Protein AF-A0A2V7QS18-F1 (afdb_monomer_lite)

Structure (mmCIF, N/CA/C/O backbone):
data_AF-A0A2V7QS18-F1
#
_entry.id   AF-A0A2V7QS18-F1
#
loop_
_atom_site.group_PDB
_atom_site.id
_atom_site.type_symbol
_atom_site.label_atom_id
_atom_site.label_alt_id
_atom_site.label_comp_id
_atom_site.label_asym_id
_atom_site.label_entity_id
_atom_site.label_seq_id
_atom_site.pdbx_PDB_ins_code
_atom_site.Cartn_x
_atom_site.Cartn_y
_atom_site.Cartn_z
_atom_site.occupancy
_atom_site.B_iso_or_equiv
_atom_site.auth_seq_id
_atom_site.auth_comp_id
_atom_site.auth_asym_id
_atom_site.auth_atom_id
_atom_site.pdbx_PDB_model_num
ATOM 1 N N . MET A 1 1 ? -3.593 -6.979 11.032 1.00 64.75 1 MET A N 1
ATOM 2 C CA . MET A 1 1 ? -3.167 -5.743 11.722 1.00 64.75 1 MET A CA 1
ATOM 3 C C . MET A 1 1 ? -2.143 -5.124 1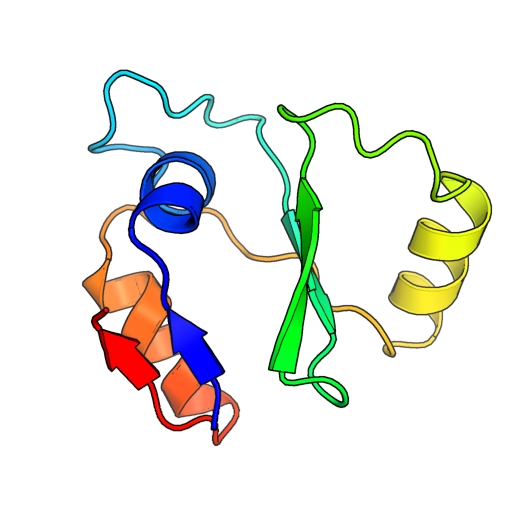0.805 1.00 64.75 1 MET A C 1
ATOM 5 O O . MET A 1 1 ? -1.267 -5.862 10.383 1.00 64.75 1 MET A O 1
ATOM 9 N N . PHE A 1 2 ? -2.344 -3.885 10.376 1.00 67.25 2 PHE A N 1
ATOM 10 C CA . PHE A 1 2 ? -1.446 -3.188 9.465 1.00 67.25 2 PHE A CA 1
ATOM 11 C C . PHE A 1 2 ? -0.665 -2.155 10.274 1.00 67.25 2 PHE A C 1
ATOM 13 O O . PHE A 1 2 ? -1.251 -1.305 10.947 1.00 67.25 2 PHE A O 1
ATOM 20 N N . LEU A 1 3 ? 0.654 -2.272 10.232 1.00 62.97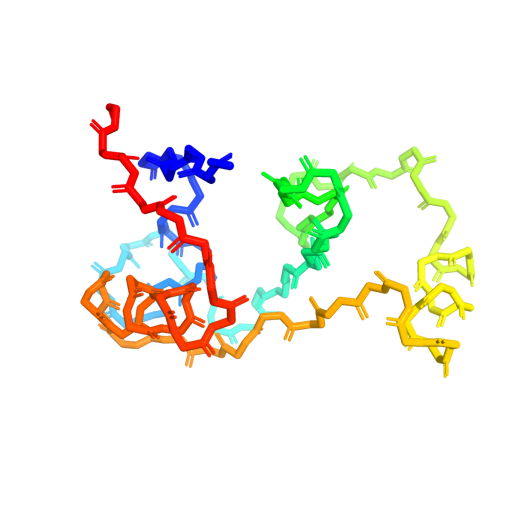 3 LEU A N 1
ATOM 21 C CA . LEU A 1 3 ? 1.556 -1.379 10.936 1.00 62.97 3 LEU A CA 1
ATOM 22 C C . LEU A 1 3 ? 1.959 -0.262 9.978 1.00 62.97 3 LEU A C 1
ATOM 24 O O . LEU A 1 3 ? 2.677 -0.489 9.004 1.00 62.97 3 LEU A O 1
ATOM 28 N N . TRP A 1 4 ? 1.442 0.935 10.234 1.00 70.12 4 TRP A N 1
ATOM 29 C CA . TRP A 1 4 ? 1.749 2.110 9.439 1.00 70.12 4 TRP A CA 1
ATOM 30 C C . TRP A 1 4 ? 3.041 2.734 9.956 1.00 70.12 4 TRP A C 1
ATOM 32 O O . TRP A 1 4 ? 3.077 3.291 11.053 1.00 70.12 4 TRP A O 1
ATOM 42 N N . HIS A 1 5 ? 4.105 2.607 9.164 1.00 66.31 5 HIS A N 1
ATOM 43 C CA . HIS A 1 5 ? 5.403 3.185 9.488 1.00 66.31 5 HIS A CA 1
ATOM 44 C C . HIS A 1 5 ? 5.526 4.608 8.915 1.00 66.31 5 HIS A C 1
ATOM 46 O O . HIS A 1 5 ? 5.190 4.815 7.743 1.00 66.31 5 HIS A O 1
ATOM 52 N N . PRO A 1 6 ? 6.067 5.573 9.677 1.00 62.25 6 PRO A N 1
ATOM 53 C CA . PRO A 1 6 ? 6.334 6.929 9.208 1.00 62.25 6 PRO A CA 1
ATOM 54 C C . PRO A 1 6 ? 7.204 6.968 7.956 1.00 62.25 6 PRO A C 1
ATOM 56 O O . PRO A 1 6 ? 7.028 7.859 7.137 1.00 62.25 6 PRO A O 1
ATOM 59 N N . ASP A 1 7 ? 8.086 5.986 7.758 1.00 65.50 7 ASP A N 1
ATOM 60 C CA . ASP A 1 7 ? 8.901 5.919 6.541 1.00 65.50 7 ASP A CA 1
ATOM 61 C C . ASP A 1 7 ? 8.053 5.682 5.286 1.00 65.50 7 ASP A C 1
ATOM 63 O O . ASP A 1 7 ? 8.414 6.194 4.237 1.00 65.50 7 ASP A O 1
ATOM 67 N N . TYR A 1 8 ? 6.892 5.018 5.385 1.00 64.81 8 TYR A N 1
ATOM 68 C CA . TYR A 1 8 ? 5.943 4.849 4.275 1.00 64.81 8 TYR A CA 1
ATOM 69 C C . TYR A 1 8 ? 5.112 6.112 3.995 1.00 64.81 8 TYR A C 1
ATOM 71 O O . TYR A 1 8 ? 4.595 6.303 2.888 1.00 64.81 8 TYR A O 1
ATOM 79 N N . ALA A 1 9 ? 4.973 6.993 4.990 1.00 65.00 9 ALA A N 1
ATOM 80 C CA . ALA A 1 9 ? 4.094 8.155 4.925 1.00 65.00 9 ALA A CA 1
ATOM 81 C C . ALA A 1 9 ? 4.477 9.174 3.839 1.00 65.00 9 ALA A C 1
ATOM 83 O O . ALA A 1 9 ? 3.581 9.609 3.112 1.00 65.00 9 ALA A O 1
ATOM 84 N N . PRO A 1 10 ? 5.763 9.520 3.631 1.00 61.28 10 PRO A N 1
ATOM 85 C CA . PRO A 1 10 ? 6.185 10.407 2.559 1.00 61.28 10 PRO A CA 1
ATOM 86 C C . PRO A 1 10 ? 5.752 9.981 1.158 1.00 61.28 10 PRO A C 1
ATOM 88 O O . PRO A 1 10 ? 5.586 10.839 0.306 1.00 61.28 10 PRO A O 1
ATOM 91 N N . TRP A 1 11 ? 5.586 8.687 0.892 1.00 65.00 11 TRP A N 1
ATOM 92 C CA . TRP A 1 11 ? 5.414 8.181 -0.478 1.00 65.00 11 TRP A CA 1
ATOM 93 C C . TRP A 1 11 ? 3.946 8.131 -0.873 1.00 65.00 11 TRP A C 1
ATOM 95 O O . TRP A 1 11 ? 3.590 8.264 -2.037 1.00 65.00 11 TRP A O 1
ATOM 105 N N . ILE A 1 12 ? 3.087 7.946 0.124 1.00 69.62 12 ILE A N 1
ATOM 106 C CA . ILE A 1 12 ? 1.643 7.878 -0.063 1.00 69.62 12 ILE A CA 1
ATOM 107 C C . ILE A 1 12 ? 1.034 9.268 0.135 1.00 69.62 12 ILE A C 1
ATOM 109 O O . ILE A 1 12 ? 0.056 9.611 -0.527 1.00 69.62 12 ILE A O 1
ATOM 113 N N . VAL A 1 13 ? 1.636 10.101 0.993 1.00 69.69 13 VAL A N 1
ATOM 114 C CA . VAL A 1 13 ? 1.197 11.473 1.265 1.00 69.69 13 VAL A CA 1
ATOM 115 C C . VAL A 1 13 ? 1.918 12.458 0.338 1.00 69.69 13 VAL A C 1
ATOM 117 O O . VAL A 1 13 ? 2.856 13.161 0.725 1.00 69.69 13 VAL A O 1
ATOM 120 N N . ALA A 1 14 ? 1.425 12.544 -0.897 1.00 65.88 14 ALA A N 1
ATOM 121 C CA . ALA A 1 14 ? 2.027 13.283 -2.006 1.00 65.88 14 ALA A CA 1
ATOM 122 C C . ALA A 1 14 ? 2.202 14.795 -1.755 1.00 65.88 14 ALA A C 1
ATOM 124 O O . ALA A 1 14 ? 3.094 15.425 -2.318 1.00 65.88 14 ALA A O 1
ATOM 125 N N . ARG A 1 15 ? 1.330 15.410 -0.943 1.00 62.75 15 ARG A N 1
ATOM 126 C CA . ARG A 1 15 ? 1.218 16.881 -0.859 1.00 62.75 15 ARG A CA 1
ATOM 127 C C . ARG A 1 15 ? 1.920 17.514 0.343 1.00 62.75 15 ARG A C 1
ATOM 129 O O . ARG A 1 15 ? 2.188 18.715 0.318 1.00 62.75 15 ARG A O 1
ATOM 136 N N . ARG A 1 16 ? 2.188 16.748 1.407 1.00 61.62 16 ARG A N 1
ATOM 137 C CA . ARG A 1 16 ? 2.737 17.283 2.670 1.00 61.62 16 ARG A CA 1
ATOM 138 C C . ARG A 1 16 ? 4.160 16.852 2.983 1.00 61.62 16 ARG A C 1
ATOM 140 O O . ARG A 1 16 ? 4.797 17.524 3.793 1.00 61.62 16 ARG A O 1
ATOM 147 N N . SER A 1 17 ? 4.678 15.799 2.356 1.00 63.12 17 SER A N 1
ATOM 148 C CA . SER A 1 17 ? 6.077 15.439 2.557 1.00 63.12 17 SER A CA 1
ATOM 149 C C . SER A 1 17 ? 6.969 16.144 1.545 1.00 63.12 17 SER A C 1
ATOM 151 O O . SER A 1 17 ? 6.742 16.100 0.340 1.00 63.12 17 SER A O 1
ATOM 153 N N . ARG A 1 18 ? 8.024 16.788 2.050 1.00 65.38 18 ARG A N 1
ATOM 154 C CA . ARG A 1 18 ? 9.062 17.442 1.237 1.00 65.38 18 ARG A CA 1
ATOM 155 C C . ARG A 1 18 ? 9.821 16.448 0.354 1.00 65.38 18 ARG A C 1
ATOM 157 O O . ARG A 1 18 ? 10.497 16.849 -0.588 1.00 65.38 18 ARG A O 1
ATOM 164 N N . GLU A 1 19 ? 9.708 15.174 0.693 1.00 65.56 19 GLU A N 1
ATOM 165 C CA . GLU A 1 19 ? 10.323 14.059 0.003 1.00 65.56 19 GLU A CA 1
ATOM 166 C C . GLU A 1 19 ? 9.333 13.245 -0.839 1.00 65.56 19 GLU A C 1
ATOM 168 O O . GLU A 1 19 ? 9.744 12.294 -1.500 1.00 65.56 19 GLU A O 1
ATOM 173 N N . ALA A 1 20 ? 8.046 13.609 -0.826 1.00 64.56 20 ALA A N 1
ATOM 174 C CA . ALA A 1 20 ? 7.056 12.981 -1.681 1.00 64.56 20 ALA A CA 1
ATOM 175 C C . ALA A 1 20 ? 7.270 13.392 -3.136 1.00 64.56 20 ALA A C 1
ATOM 177 O O . ALA A 1 20 ? 7.206 14.580 -3.470 1.00 64.56 20 ALA A O 1
ATOM 178 N N . ASN A 1 21 ? 7.447 12.420 -4.027 1.00 70.00 21 ASN A N 1
ATOM 179 C CA . ASN A 1 21 ? 7.219 12.646 -5.444 1.00 70.00 21 ASN A CA 1
ATOM 180 C C . ASN A 1 21 ? 5.772 12.231 -5.756 1.00 70.00 21 ASN A C 1
ATOM 182 O O . ASN A 1 21 ? 5.414 11.088 -5.507 1.00 70.00 21 ASN A O 1
ATOM 186 N N . PRO A 1 22 ? 4.920 13.098 -6.327 1.00 66.75 22 PRO A N 1
ATOM 187 C CA . PRO A 1 22 ? 3.545 12.730 -6.684 1.00 66.75 22 PRO A CA 1
ATOM 188 C C . PRO A 1 22 ? 3.457 11.638 -7.764 1.00 66.75 22 PRO A C 1
ATOM 190 O O . PRO A 1 22 ? 2.376 11.112 -8.013 1.00 66.75 22 PRO A O 1
ATOM 193 N N . ASN A 1 23 ? 4.573 11.313 -8.423 1.00 73.38 23 ASN A N 1
ATOM 194 C CA . ASN A 1 23 ? 4.676 10.170 -9.329 1.00 73.38 23 ASN A CA 1
ATOM 195 C C . ASN A 1 23 ? 5.107 8.883 -8.622 1.00 73.38 23 ASN A C 1
ATOM 197 O O . ASN A 1 23 ? 5.204 7.848 -9.287 1.00 73.38 23 ASN A O 1
ATOM 201 N N . ASP A 1 24 ? 5.405 8.946 -7.322 1.00 74.94 24 ASP A N 1
ATOM 202 C CA . ASP A 1 24 ? 5.725 7.751 -6.571 1.00 74.94 24 ASP A CA 1
ATOM 203 C C . ASP A 1 24 ? 4.503 6.845 -6.483 1.00 74.94 24 ASP A C 1
ATOM 205 O O . ASP A 1 24 ? 3.362 7.284 -6.333 1.00 74.94 24 ASP A O 1
ATOM 209 N N . ARG A 1 25 ? 4.764 5.551 -6.625 1.00 77.94 25 ARG A N 1
ATOM 210 C CA . ARG A 1 25 ? 3.756 4.499 -6.569 1.00 77.94 25 ARG A CA 1
ATOM 211 C C . ARG A 1 25 ? 4.172 3.497 -5.517 1.00 77.94 25 ARG A C 1
ATOM 213 O O . ARG A 1 25 ? 5.357 3.192 -5.387 1.00 77.94 25 ARG A O 1
ATOM 220 N N . ALA A 1 26 ? 3.189 2.963 -4.807 1.00 81.62 26 ALA A N 1
ATOM 221 C CA . ALA A 1 26 ? 3.382 1.906 -3.831 1.00 81.62 26 ALA A CA 1
ATOM 222 C C . ALA A 1 26 ? 2.342 0.808 -4.052 1.00 81.62 26 ALA A C 1
ATOM 224 O O . ALA A 1 26 ? 1.176 1.096 -4.336 1.00 81.62 26 ALA A O 1
ATOM 225 N N . PHE A 1 27 ? 2.765 -0.446 -3.912 1.00 85.31 27 PHE A N 1
ATOM 226 C CA . PHE A 1 27 ? 1.875 -1.600 -3.971 1.00 85.31 27 PHE A CA 1
ATOM 227 C C . PHE A 1 27 ? 1.772 -2.249 -2.602 1.00 85.31 27 PHE A C 1
ATOM 229 O O . PHE A 1 27 ? 2.769 -2.499 -1.927 1.00 85.31 27 PHE A O 1
ATOM 236 N N . PHE A 1 28 ? 0.537 -2.530 -2.218 1.00 84.69 28 PHE A N 1
ATOM 237 C CA . PHE A 1 28 ? 0.173 -3.090 -0.933 1.00 84.69 28 PHE A CA 1
ATOM 238 C C . PHE A 1 28 ? -0.351 -4.515 -1.108 1.00 84.69 28 PHE A C 1
ATOM 240 O O . PHE A 1 28 ? -1.229 -4.750 -1.944 1.00 84.69 28 PHE A O 1
ATOM 247 N N . ASP A 1 29 ? 0.156 -5.450 -0.304 1.00 86.75 29 ASP A N 1
ATOM 248 C CA . ASP A 1 29 ? -0.381 -6.806 -0.204 1.00 86.75 29 ASP A CA 1
ATOM 249 C C . ASP A 1 29 ? -1.393 -6.867 0.957 1.00 86.75 29 ASP A C 1
ATOM 251 O O . ASP A 1 29 ? -1.007 -6.804 2.127 1.00 86.75 29 ASP A O 1
ATOM 255 N N . PRO A 1 30 ? -2.702 -7.001 0.677 1.00 83.06 30 PRO A N 1
ATOM 256 C CA . PRO A 1 30 ? -3.731 -7.074 1.703 1.00 83.06 30 PRO A CA 1
ATOM 257 C C . PRO A 1 30 ? -3.735 -8.399 2.476 1.00 83.06 30 PRO A C 1
ATOM 259 O O . PRO A 1 30 ? -4.298 -8.446 3.570 1.00 83.06 30 PRO A O 1
ATOM 262 N N . LYS A 1 31 ? -3.148 -9.477 1.939 1.00 84.25 31 LYS A N 1
ATOM 263 C CA . LYS A 1 31 ? -3.019 -10.753 2.656 1.00 84.25 31 LYS A CA 1
ATOM 264 C C . LYS A 1 31 ? -1.898 -10.664 3.688 1.00 84.25 31 LYS A C 1
ATOM 266 O O . LYS A 1 31 ? -2.094 -11.095 4.822 1.00 84.25 31 LYS A O 1
ATOM 271 N N . ALA A 1 32 ? -0.755 -10.103 3.296 1.00 82.31 32 ALA A N 1
ATOM 272 C CA . ALA A 1 32 ? 0.397 -9.934 4.179 1.00 82.31 32 ALA A CA 1
ATOM 273 C C . ALA A 1 32 ? 0.232 -8.740 5.135 1.00 82.31 32 ALA A C 1
ATOM 275 O O . ALA A 1 32 ? 0.714 -8.769 6.264 1.00 82.31 32 ALA A O 1
ATOM 276 N N . GLY A 1 33 ? -0.524 -7.719 4.724 1.00 79.94 33 GLY A N 1
ATOM 277 C CA . GLY A 1 33 ? -0.683 -6.494 5.496 1.00 79.94 33 GLY A CA 1
ATOM 278 C C . GLY A 1 33 ? 0.585 -5.643 5.482 1.00 79.94 33 GLY A C 1
ATOM 279 O O . GLY A 1 33 ? 0.932 -5.069 6.510 1.00 79.94 33 GLY A O 1
ATOM 280 N N . GLU A 1 34 ? 1.257 -5.542 4.335 1.00 79.75 34 GLU A N 1
ATOM 281 C CA . GLU A 1 34 ? 2.481 -4.752 4.172 1.00 79.75 34 GLU A CA 1
ATOM 282 C C . GLU A 1 34 ? 2.591 -4.117 2.778 1.00 79.75 34 GLU A C 1
ATOM 284 O O . GLU A 1 34 ? 1.941 -4.542 1.817 1.00 79.75 34 GLU A O 1
ATOM 289 N N . ILE A 1 35 ? 3.410 -3.069 2.672 1.00 79.88 35 ILE A N 1
ATOM 290 C CA . ILE A 1 35 ? 3.790 -2.476 1.387 1.00 79.88 35 ILE A CA 1
ATOM 291 C C . ILE A 1 35 ? 4.942 -3.306 0.831 1.00 79.88 35 ILE A C 1
ATOM 293 O O . ILE A 1 35 ? 6.022 -3.336 1.410 1.00 79.88 35 ILE A O 1
ATOM 297 N N . VAL A 1 36 ? 4.707 -3.970 -0.296 1.00 80.19 36 VAL A N 1
ATOM 298 C CA . VAL A 1 36 ? 5.671 -4.907 -0.894 1.00 80.19 36 VAL A CA 1
ATOM 299 C C . VAL A 1 36 ? 6.595 -4.245 -1.914 1.00 80.19 36 VAL A C 1
ATOM 301 O O . VAL A 1 36 ? 7.606 -4.826 -2.293 1.00 80.19 36 VAL A O 1
ATOM 304 N N . TRP A 1 37 ? 6.258 -3.037 -2.377 1.00 81.56 37 TRP A N 1
ATOM 305 C CA . TRP A 1 37 ? 7.065 -2.299 -3.348 1.00 81.56 37 TRP A CA 1
ATOM 306 C C . TRP A 1 37 ? 6.778 -0.797 -3.319 1.00 81.56 37 TRP A C 1
ATOM 308 O O . TRP A 1 37 ? 5.624 -0.390 -3.155 1.00 81.56 37 TRP A O 1
ATOM 318 N N . SER A 1 38 ? 7.811 0.016 -3.565 1.00 77.06 38 SER A N 1
ATOM 319 C CA . SER A 1 38 ? 7.703 1.453 -3.836 1.00 77.06 38 SER A CA 1
ATOM 320 C C . SER A 1 38 ? 8.658 1.885 -4.959 1.00 77.06 38 SER A C 1
ATOM 322 O O . SER A 1 38 ? 9.725 1.300 -5.159 1.00 77.06 38 SER A O 1
ATOM 324 N N . SER A 1 39 ? 8.295 2.938 -5.690 1.00 73.31 39 SER A N 1
ATOM 325 C CA . SER A 1 39 ? 9.085 3.486 -6.806 1.00 73.31 39 SER A CA 1
ATOM 326 C C . SER A 1 39 ? 10.405 4.144 -6.396 1.00 73.31 39 SER A C 1
ATOM 328 O O . SER A 1 39 ? 11.274 4.326 -7.250 1.00 73.31 39 SER A O 1
ATOM 330 N N . ARG A 1 40 ? 10.563 4.527 -5.122 1.00 68.12 40 ARG A N 1
ATOM 331 C CA . ARG A 1 40 ? 11.690 5.342 -4.644 1.00 68.12 40 ARG A CA 1
ATOM 332 C C . ARG A 1 40 ? 12.841 4.516 -4.079 1.00 68.12 40 ARG A C 1
ATOM 334 O O . ARG A 1 40 ? 13.992 4.857 -4.339 1.00 68.12 40 ARG A O 1
ATOM 341 N N . ASP A 1 41 ? 12.545 3.422 -3.377 1.00 62.28 41 ASP A N 1
ATOM 342 C CA . ASP A 1 41 ? 13.586 2.569 -2.784 1.00 62.28 41 ASP A CA 1
ATOM 343 C C . ASP A 1 41 ? 14.268 1.655 -3.798 1.00 62.28 41 ASP A C 1
ATOM 345 O O . ASP A 1 41 ? 15.278 1.029 -3.489 1.00 62.28 41 ASP A O 1
ATOM 349 N N . GLY A 1 42 ? 13.742 1.569 -5.026 1.00 53.31 42 GLY A N 1
ATOM 350 C CA . GLY A 1 42 ? 14.276 0.640 -6.006 1.00 53.31 42 GLY A CA 1
ATOM 351 C C . GLY A 1 42 ? 14.366 -0.758 -5.401 1.00 53.31 42 GLY A C 1
ATOM 352 O O . GLY A 1 42 ? 15.415 -1.389 -5.539 1.00 53.31 42 GLY A O 1
ATOM 353 N N . MET A 1 43 ? 13.290 -1.212 -4.731 1.00 50.53 43 MET A N 1
ATOM 354 C CA . MET A 1 43 ? 13.057 -2.625 -4.410 1.00 50.53 43 MET A CA 1
ATOM 355 C C . MET A 1 43 ? 12.961 -3.384 -5.741 1.00 50.53 43 MET A C 1
ATOM 357 O O . MET A 1 43 ? 11.893 -3.729 -6.237 1.00 50.53 43 MET A O 1
ATOM 361 N N . LYS A 1 44 ? 14.124 -3.521 -6.377 1.00 49.69 44 LYS A N 1
ATOM 362 C CA . LYS A 1 44 ? 14.395 -4.123 -7.680 1.00 49.69 44 LYS A CA 1
ATOM 363 C C . LYS A 1 44 ? 14.399 -5.645 -7.599 1.00 49.69 44 LYS A C 1
ATOM 365 O O . LYS A 1 44 ? 14.558 -6.284 -8.631 1.00 49.69 44 LYS A O 1
ATOM 370 N N . ASP A 1 45 ? 14.237 -6.200 -6.401 1.00 53.94 45 ASP A N 1
ATOM 371 C CA . ASP A 1 45 ? 14.177 -7.643 -6.190 1.00 53.94 45 ASP A CA 1
ATOM 372 C C . ASP A 1 45 ? 12.836 -8.237 -6.639 1.00 53.94 45 ASP A C 1
ATOM 374 O O . ASP A 1 45 ? 12.758 -9.439 -6.874 1.00 53.94 45 ASP A O 1
ATOM 378 N N . TYR A 1 46 ? 11.799 -7.410 -6.824 1.00 56.16 46 TYR A N 1
ATOM 379 C CA . TYR A 1 46 ? 10.596 -7.823 -7.539 1.00 56.16 46 TYR A CA 1
ATOM 380 C C . TYR A 1 46 ? 10.740 -7.507 -9.024 1.00 56.16 46 TYR A C 1
ATOM 382 O O . TYR A 1 46 ? 10.905 -6.347 -9.416 1.00 56.16 46 TYR A O 1
ATOM 390 N N . GLU A 1 47 ? 10.622 -8.533 -9.869 1.00 69.94 47 GLU A N 1
ATOM 391 C CA . GLU A 1 47 ? 10.445 -8.303 -11.296 1.00 69.94 47 GLU A CA 1
ATOM 392 C C . GLU A 1 47 ? 9.133 -7.537 -11.495 1.00 69.94 47 GLU A C 1
ATOM 394 O O . GLU A 1 47 ? 8.067 -7.964 -11.048 1.00 69.94 47 GLU A O 1
ATOM 399 N N . MET A 1 48 ? 9.197 -6.382 -12.163 1.00 76.31 48 MET A N 1
ATOM 400 C CA . MET A 1 48 ? 8.020 -5.538 -12.424 1.00 76.31 48 MET A CA 1
ATOM 401 C C . MET A 1 48 ? 6.882 -6.319 -13.098 1.00 76.31 48 MET A C 1
ATOM 403 O O . MET A 1 48 ? 5.714 -5.974 -12.930 1.00 76.31 48 MET A O 1
ATOM 407 N N . GLU A 1 49 ? 7.219 -7.378 -13.837 1.00 80.19 49 GLU A N 1
ATOM 408 C CA . GLU A 1 49 ? 6.271 -8.309 -14.447 1.00 80.19 49 GLU A CA 1
ATOM 409 C C . GLU A 1 49 ? 5.513 -9.147 -13.408 1.00 80.19 49 GLU A C 1
ATOM 411 O O . GLU A 1 49 ? 4.298 -9.298 -13.531 1.00 80.19 49 GLU A O 1
ATOM 416 N N . GLU A 1 50 ? 6.178 -9.635 -12.356 1.00 83.50 50 GLU A N 1
ATOM 417 C CA . GLU A 1 50 ? 5.534 -10.365 -11.257 1.00 83.50 50 GLU A CA 1
ATOM 418 C C . GLU A 1 50 ? 4.582 -9.447 -10.491 1.00 83.50 50 GLU A C 1
ATOM 420 O O . GLU A 1 50 ? 3.429 -9.798 -10.232 1.00 83.50 50 GLU A O 1
ATOM 425 N N . LEU A 1 51 ? 5.042 -8.238 -10.176 1.00 83.62 51 LEU A N 1
ATOM 426 C CA . LEU A 1 51 ? 4.236 -7.250 -9.477 1.00 83.62 51 LEU A CA 1
ATOM 427 C C . LEU A 1 51 ? 3.005 -6.842 -10.304 1.00 83.62 51 LEU A C 1
ATOM 429 O O . LEU A 1 51 ? 1.891 -6.798 -9.776 1.00 83.62 51 LEU A O 1
ATOM 433 N N . ALA A 1 52 ? 3.180 -6.624 -11.611 1.00 82.31 52 ALA A N 1
ATOM 434 C CA . ALA A 1 52 ? 2.076 -6.366 -12.528 1.00 82.31 52 ALA A CA 1
ATOM 435 C C . ALA A 1 52 ? 1.118 -7.563 -12.620 1.00 82.31 52 ALA A C 1
ATOM 437 O 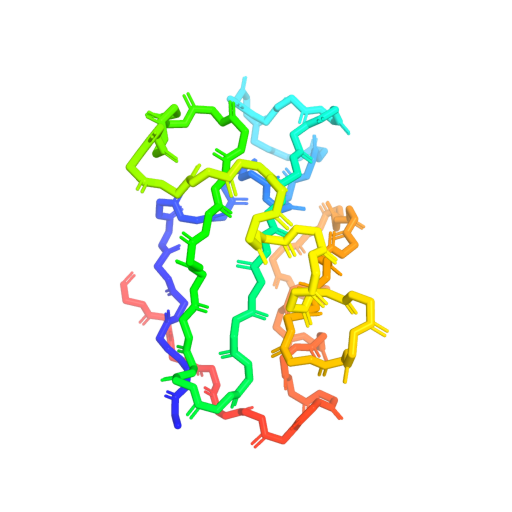O . ALA A 1 52 ? -0.093 -7.368 -12.556 1.00 82.31 52 ALA A O 1
ATOM 438 N N . ALA A 1 53 ? 1.625 -8.795 -12.714 1.00 87.81 53 ALA A N 1
ATOM 439 C CA . ALA A 1 53 ? 0.799 -9.999 -12.759 1.00 87.81 53 ALA A CA 1
ATOM 440 C C . ALA A 1 53 ? -0.038 -10.158 -11.483 1.00 87.81 53 ALA A C 1
ATOM 442 O O . ALA A 1 53 ? -1.255 -10.331 -11.569 1.00 87.81 53 ALA A O 1
ATOM 443 N N . ARG A 1 54 ? 0.584 -10.016 -10.305 1.00 88.38 54 ARG A N 1
ATOM 444 C CA . ARG A 1 54 ? -0.090 -10.074 -8.998 1.00 88.38 54 ARG A CA 1
ATOM 445 C C . ARG A 1 54 ? -1.104 -8.945 -8.827 1.00 88.38 54 ARG A C 1
ATOM 447 O O . ARG A 1 54 ? -2.181 -9.165 -8.277 1.00 88.38 54 ARG A O 1
ATOM 454 N N . HIS A 1 55 ? -0.816 -7.750 -9.336 1.00 87.88 55 HIS A N 1
ATOM 455 C CA . HIS A 1 55 ? -1.794 -6.665 -9.362 1.00 87.88 55 HIS A CA 1
ATOM 456 C C . HIS A 1 55 ? -2.985 -6.976 -10.286 1.00 87.88 55 HIS A C 1
ATOM 458 O O . HIS A 1 55 ? -4.134 -6.799 -9.884 1.00 87.88 55 HIS A O 1
ATOM 464 N N . LEU A 1 56 ? -2.733 -7.504 -11.490 1.00 89.12 56 LEU A N 1
ATOM 465 C CA . LEU A 1 56 ? -3.770 -7.857 -12.469 1.00 89.12 56 LEU A CA 1
ATOM 466 C C . LEU A 1 56 ? -4.731 -8.935 -11.955 1.00 89.12 56 LEU A C 1
ATOM 468 O O . LEU A 1 56 ? -5.922 -8.882 -12.257 1.00 89.12 56 LEU A O 1
ATOM 472 N N . VAL A 1 57 ? -4.237 -9.891 -11.164 1.00 90.94 57 VAL A N 1
ATOM 473 C CA . VAL A 1 57 ? -5.080 -10.915 -10.523 1.00 90.94 57 VAL A CA 1
ATOM 474 C C . VAL A 1 57 ? -5.692 -10.458 -9.190 1.00 90.94 57 VAL A C 1
ATOM 476 O O . VAL A 1 57 ? -6.370 -11.239 -8.524 1.00 90.94 57 VAL A O 1
ATOM 479 N N . GLY A 1 58 ? -5.491 -9.192 -8.802 1.00 87.56 58 GLY A N 1
ATOM 480 C CA . GLY A 1 58 ? -6.075 -8.585 -7.604 1.00 87.56 58 GLY A CA 1
ATOM 481 C C . GLY A 1 58 ? -5.402 -8.984 -6.289 1.00 87.56 58 GLY A C 1
ATOM 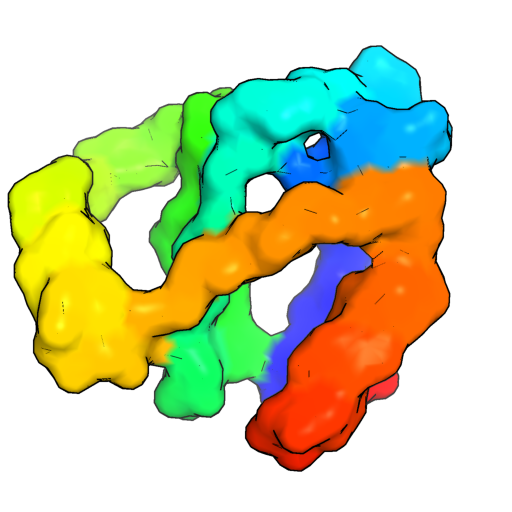482 O O . GLY A 1 58 ? -5.967 -8.744 -5.222 1.00 87.56 58 GLY A O 1
ATOM 483 N N . GLU A 1 59 ? -4.216 -9.591 -6.342 1.00 89.69 59 GLU A N 1
ATOM 484 C CA . GLU A 1 59 ? -3.442 -9.932 -5.148 1.00 89.69 59 GLU A CA 1
ATOM 485 C C . GLU A 1 59 ? -2.724 -8.727 -4.554 1.00 89.69 59 GLU A C 1
ATOM 487 O O . GLU A 1 59 ? -2.606 -8.650 -3.339 1.00 89.69 59 GLU A O 1
ATOM 492 N N . LEU A 1 60 ? -2.283 -7.780 -5.384 1.00 89.00 60 LEU A N 1
ATOM 493 C CA . LEU A 1 60 ? -1.703 -6.516 -4.935 1.00 89.00 60 LEU A CA 1
ATOM 494 C C . LEU A 1 60 ? -2.622 -5.350 -5.274 1.00 89.00 60 LEU A C 1
ATOM 496 O O . LEU A 1 60 ? -3.256 -5.315 -6.330 1.00 89.00 60 LEU A O 1
ATOM 500 N N . VAL A 1 61 ? -2.653 -4.355 -4.396 1.00 87.94 61 VAL A N 1
ATOM 501 C CA . VAL A 1 61 ? -3.432 -3.133 -4.581 1.00 87.94 61 VAL A CA 1
ATOM 502 C C . VAL A 1 61 ? -2.470 -1.964 -4.738 1.00 87.94 61 VAL A C 1
ATOM 504 O O . VAL A 1 61 ? -1.678 -1.692 -3.838 1.00 87.94 61 VAL A O 1
ATOM 507 N N . GLU A 1 62 ? -2.553 -1.258 -5.865 1.00 87.00 62 GLU A N 1
ATOM 508 C CA . GLU A 1 62 ? -1.869 0.026 -6.018 1.00 87.00 62 GLU A CA 1
ATOM 509 C C . GLU A 1 62 ? -2.488 1.036 -5.046 1.00 87.00 62 GLU A C 1
ATOM 511 O O . GLU A 1 62 ? -3.712 1.219 -4.989 1.00 87.00 62 GLU A O 1
ATOM 516 N N . MET A 1 63 ? -1.639 1.664 -4.239 1.00 84.00 63 MET A N 1
ATOM 517 C CA . MET A 1 63 ? -2.077 2.677 -3.295 1.00 84.00 63 MET A CA 1
ATOM 518 C C . MET A 1 63 ? -2.396 3.973 -4.044 1.00 84.00 63 MET A C 1
ATOM 520 O O . MET A 1 63 ? -1.589 4.423 -4.859 1.00 84.00 63 MET A O 1
ATOM 524 N N . PRO A 1 64 ? -3.562 4.593 -3.793 1.00 81.50 64 PRO A N 1
ATOM 525 C CA . PRO A 1 64 ? -3.889 5.864 -4.405 1.00 81.50 64 PRO A CA 1
ATOM 526 C C . PRO A 1 64 ? -3.014 6.975 -3.813 1.00 81.50 64 PRO A C 1
ATOM 528 O O . PRO A 1 64 ? -2.604 6.885 -2.650 1.00 81.50 64 PRO A O 1
ATOM 531 N N . PRO A 1 65 ? -2.789 8.059 -4.571 1.00 76.56 65 PRO A N 1
ATOM 532 C CA . PRO A 1 65 ? -2.189 9.257 -4.011 1.00 76.56 65 PRO A CA 1
ATOM 533 C C . PRO A 1 65 ? -3.092 9.793 -2.896 1.00 76.56 65 PRO A C 1
ATOM 535 O O . PRO A 1 65 ? -4.297 9.958 -3.092 1.00 76.56 65 PRO A O 1
ATOM 538 N N . CYS A 1 66 ? -2.507 10.060 -1.733 1.00 80.00 66 CYS A N 1
ATOM 539 C CA . CYS A 1 66 ? -3.186 10.671 -0.596 1.00 80.00 66 CYS A CA 1
ATOM 540 C C . CYS A 1 66 ? -2.594 12.062 -0.329 1.00 80.00 66 CYS A C 1
ATOM 542 O O . CYS A 1 66 ? -1.416 12.329 -0.572 1.00 80.00 66 CYS A O 1
ATOM 544 N N . GLU A 1 67 ? -3.402 12.981 0.181 1.00 79.44 67 GLU A N 1
ATOM 545 C CA . GLU A 1 67 ? -2.991 14.340 0.542 1.00 79.44 67 GLU A CA 1
ATOM 546 C C . GLU A 1 67 ? -2.687 14.475 2.040 1.00 79.44 67 GLU A C 1
ATOM 548 O O . GLU A 1 67 ? -2.066 15.455 2.470 1.00 79.44 67 GLU A O 1
ATOM 553 N N . SER A 1 68 ? -3.096 13.489 2.841 1.00 79.69 68 SER A N 1
ATOM 554 C CA . SER A 1 68 ? -2.857 13.440 4.283 1.00 79.69 68 SER A CA 1
ATOM 555 C C . SER A 1 68 ? -2.742 12.011 4.811 1.00 79.69 68 SER A C 1
ATOM 557 O O . SER A 1 68 ? -3.291 11.077 4.232 1.00 79.69 68 SER A O 1
ATOM 559 N N . GLU A 1 69 ? -2.087 1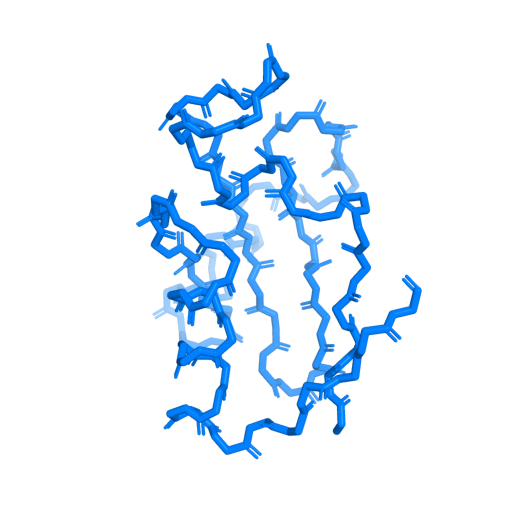1.844 5.959 1.00 80.31 69 GLU A N 1
ATOM 560 C CA . GLU A 1 69 ? -1.989 10.546 6.640 1.00 80.31 69 GLU A CA 1
ATOM 561 C C . GLU A 1 69 ? -3.370 10.021 7.087 1.00 80.31 69 GLU A C 1
ATOM 563 O O . GLU A 1 69 ? -3.593 8.818 7.141 1.00 80.31 69 GLU A O 1
ATOM 568 N N . GLN A 1 70 ? -4.334 10.918 7.319 1.00 84.00 70 GLN A N 1
ATOM 569 C CA . GLN A 1 70 ? -5.724 10.573 7.644 1.00 84.00 70 GLN A CA 1
ATOM 570 C C . GLN A 1 70 ? -6.445 9.893 6.475 1.00 84.00 70 GLN A C 1
ATOM 572 O O . GLN A 1 70 ? -7.242 8.982 6.688 1.00 84.00 70 GLN A O 1
ATOM 577 N N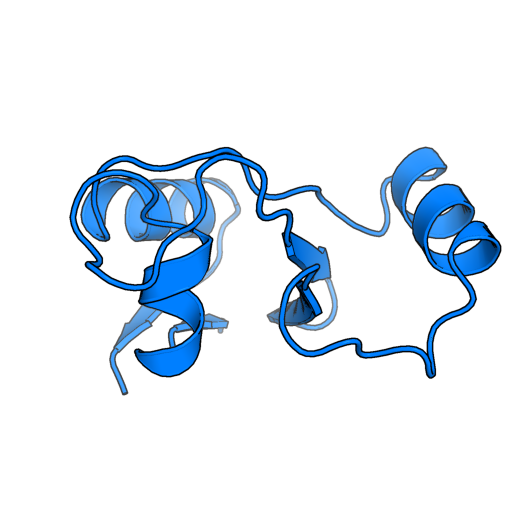 . GLU A 1 71 ? -6.170 10.305 5.235 1.00 85.88 71 GLU A N 1
ATOM 578 C CA . GLU A 1 71 ? -6.708 9.623 4.052 1.00 85.88 71 GLU A CA 1
ATOM 579 C C . GLU A 1 71 ? -6.105 8.231 3.888 1.00 85.88 71 GLU A C 1
ATOM 581 O O . GLU A 1 71 ? -6.811 7.298 3.499 1.00 85.88 71 GLU A O 1
ATOM 586 N N . VAL A 1 72 ? -4.832 8.074 4.251 1.00 81.81 72 VAL A N 1
ATOM 587 C CA . VAL A 1 72 ? -4.174 6.768 4.266 1.00 81.81 72 VAL A CA 1
ATOM 588 C C . VAL A 1 72 ? -4.797 5.855 5.316 1.00 81.81 72 VAL A C 1
ATOM 590 O O . VAL A 1 72 ? -5.192 4.730 5.006 1.00 81.81 72 VAL A O 1
ATOM 593 N N . GLU A 1 73 ? -4.958 6.352 6.541 1.00 85.56 73 GLU A N 1
ATOM 594 C CA . GLU A 1 73 ? -5.621 5.622 7.617 1.00 85.56 73 GLU A CA 1
ATOM 595 C C . GLU A 1 73 ? -7.042 5.208 7.201 1.00 85.56 73 GLU A C 1
ATOM 597 O O . GLU A 1 73 ? -7.397 4.030 7.278 1.00 85.56 73 GLU A O 1
ATOM 602 N N . ALA A 1 74 ? -7.837 6.138 6.662 1.00 88.50 74 ALA A N 1
ATOM 603 C CA . ALA A 1 74 ? -9.181 5.854 6.166 1.00 88.50 74 ALA A CA 1
ATOM 604 C C . ALA A 1 74 ? -9.186 4.787 5.054 1.00 88.50 74 ALA A C 1
ATOM 606 O O . ALA A 1 74 ? -10.084 3.939 5.005 1.00 88.50 74 ALA A O 1
ATOM 607 N N . TRP A 1 75 ? -8.184 4.794 4.171 1.00 86.69 75 TRP A N 1
ATOM 608 C CA . TRP A 1 75 ? -8.037 3.814 3.095 1.00 86.69 75 TRP A CA 1
ATOM 609 C C . TRP A 1 75 ? -7.772 2.395 3.613 1.00 86.69 75 TRP A C 1
ATOM 611 O O . TRP A 1 75 ? -8.367 1.438 3.092 1.00 86.69 75 TRP A O 1
ATOM 621 N N . PHE A 1 76 ? -6.933 2.256 4.644 1.00 85.44 76 PHE A N 1
ATOM 622 C CA . PHE A 1 76 ? -6.661 0.983 5.317 1.00 85.44 76 PHE A CA 1
ATOM 623 C C . PHE A 1 76 ? -7.860 0.501 6.140 1.00 85.44 76 PHE A C 1
ATOM 625 O O . PHE A 1 76 ? -8.275 -0.655 6.004 1.00 85.44 76 PHE A O 1
ATOM 632 N N . LEU A 1 77 ? -8.482 1.390 6.920 1.00 86.50 77 LEU A N 1
ATOM 633 C CA . LEU A 1 77 ? -9.672 1.078 7.719 1.00 86.50 77 LEU A CA 1
ATOM 634 C C . LEU A 1 77 ? -10.833 0.593 6.840 1.00 86.50 77 LEU A C 1
ATOM 636 O O . LEU A 1 77 ? -11.481 -0.402 7.164 1.00 86.50 77 LEU A O 1
ATOM 640 N N . LYS A 1 78 ? -11.061 1.225 5.678 1.00 88.50 78 LYS A N 1
ATOM 641 C CA . LYS A 1 78 ? -12.093 0.806 4.709 1.00 88.50 78 LYS A CA 1
ATOM 642 C C . LYS A 1 78 ? -11.891 -0.625 4.195 1.00 88.50 78 LYS A C 1
ATOM 644 O O . LYS A 1 78 ? -12.850 -1.262 3.767 1.00 88.50 78 LYS A O 1
ATOM 649 N N . ARG A 1 79 ? -10.660 -1.135 4.232 1.00 85.50 79 ARG A N 1
ATOM 650 C CA . ARG A 1 79 ? -10.308 -2.502 3.822 1.00 85.50 79 ARG A CA 1
ATOM 651 C C . ARG A 1 79 ? -10.268 -3.493 4.988 1.00 85.50 79 ARG A C 1
ATOM 653 O O . ARG A 1 79 ? -9.915 -4.648 4.784 1.00 85.50 79 ARG A O 1
ATOM 660 N N . GLY A 1 80 ? -10.663 -3.068 6.189 1.00 85.81 80 GLY A N 1
ATOM 661 C CA . GLY A 1 80 ? -10.739 -3.924 7.374 1.00 85.81 80 GLY A CA 1
ATOM 662 C C . GLY A 1 80 ? -9.415 -4.086 8.119 1.00 85.81 80 GLY A C 1
ATOM 663 O O . GLY A 1 80 ? -9.320 -4.923 9.019 1.00 85.81 80 GLY A O 1
ATOM 664 N N . PHE A 1 81 ? -8.395 -3.294 7.783 1.00 84.12 81 PHE A N 1
ATOM 665 C CA . PHE A 1 81 ? -7.141 -3.296 8.525 1.00 84.12 81 PHE A CA 1
ATOM 666 C C . PHE A 1 81 ? -7.253 -2.421 9.769 1.00 84.12 81 PHE A C 1
ATOM 668 O O . PHE A 1 81 ? -7.839 -1.346 9.737 1.00 84.12 81 PHE A O 1
ATOM 675 N N . LYS A 1 82 ? -6.651 -2.876 10.869 1.00 81.38 82 LYS A N 1
ATOM 676 C CA . LYS A 1 82 ? -6.323 -2.003 12.001 1.00 81.38 82 LYS A CA 1
ATOM 677 C C . LYS A 1 82 ? -5.048 -1.252 11.658 1.00 81.38 82 LYS A C 1
ATOM 679 O O . LYS A 1 82 ? -4.122 -1.913 11.201 1.00 81.38 82 LYS A O 1
ATOM 684 N N . VAL A 1 83 ? -5.021 0.053 11.894 1.00 76.62 83 VAL A N 1
ATOM 685 C CA . VAL A 1 83 ? -3.840 0.896 11.707 1.00 76.62 83 VAL A CA 1
ATOM 686 C C . VAL A 1 83 ? -3.231 1.168 13.074 1.00 76.62 83 VAL A C 1
ATOM 688 O O . VAL A 1 83 ? -3.928 1.618 13.982 1.00 76.62 83 VAL A O 1
ATOM 691 N N . GLU A 1 84 ? -1.947 0.874 13.217 1.00 76.75 84 GLU A N 1
ATOM 692 C CA . GLU A 1 84 ? -1.145 1.305 14.358 1.00 76.75 84 GLU A CA 1
ATOM 693 C C . GLU A 1 84 ? -0.031 2.219 13.862 1.00 76.75 84 GLU A C 1
ATOM 695 O O . GLU A 1 84 ? 0.618 1.921 12.860 1.00 76.75 84 GLU A O 1
ATOM 700 N N . TRP A 1 85 ? 0.144 3.331 14.569 1.00 73.69 85 TRP A N 1
ATOM 701 C CA . TRP A 1 85 ? 1.187 4.318 14.328 1.00 73.69 85 TRP A CA 1
ATOM 702 C C . TRP A 1 85 ? 2.405 3.921 15.155 1.00 73.69 85 TRP A C 1
ATOM 704 O O . TRP A 1 85 ? 2.280 3.790 16.376 1.00 73.69 85 TRP A O 1
ATOM 714 N N . ILE A 1 86 ? 3.544 3.703 14.500 1.00 65.38 86 ILE A N 1
ATOM 715 C CA . ILE A 1 86 ? 4.806 3.333 15.159 1.00 65.38 86 ILE A CA 1
ATOM 716 C C . ILE A 1 86 ? 5.792 4.492 15.089 1.00 65.38 86 ILE A C 1
ATOM 718 O O . ILE A 1 86 ? 5.833 5.145 14.026 1.00 65.38 86 ILE A O 1
#

Sequence (86 aa):
MFLWHPDYAPWIVARRSREANPNDRAFFDPKAGEIVWSSRDGMKDYEMEELAARHLVGELVEMPPCESEQEVEAWFLKRGFKVEWI

Radius of gyration: 12.4 Å; chains: 1; bounding box: 26×28×30 Å

Foldseek 3Di:
DAEDEPVCFLAQQQAPDPNYDQPKKWKAFPVVNDTPDIPPVCPVVDDVVNVVVCVVVVRIDIRHRHNDVVVVCVVQVVSVDDYDYD

pLDDT: mean 75.87, std 10.46, range [49.69, 90.94]

Secondary structure (DSSP, 8-state):
-EEE-GGGHHHHBTTT-TT--TT--EEEETTTTEEEEETTTT-TTS-HHHHHHHHHTTSSEEPPPBSSHHHHHHHHHTTTPPEEE-